Protein AF-A0A526Z6T3-F1 (afdb_monomer_lite)

Structure (mmCIF, N/CA/C/O backbone):
data_AF-A0A526Z6T3-F1
#
_entry.id   AF-A0A526Z6T3-F1
#
loop_
_atom_site.group_PDB
_atom_site.id
_atom_site.type_symbol
_atom_site.label_atom_id
_atom_site.label_alt_id
_atom_site.label_comp_id
_atom_site.label_asym_id
_atom_site.label_entity_id
_atom_site.label_seq_id
_atom_site.pdbx_PDB_ins_code
_atom_site.Cartn_x
_atom_site.Cartn_y
_atom_site.Cartn_z
_atom_site.occupancy
_atom_site.B_iso_or_equiv
_atom_site.auth_seq_id
_atom_site.auth_comp_id
_atom_site.auth_asym_id
_atom_site.auth_atom_id
_atom_site.pdbx_PDB_model_num
ATOM 1 N N . MET A 1 1 ? 12.637 -10.320 -24.635 1.00 47.38 1 MET A N 1
ATOM 2 C CA . MET A 1 1 ? 12.092 -9.043 -24.135 1.00 47.38 1 MET A CA 1
ATOM 3 C C . MET A 1 1 ? 12.499 -8.891 -22.677 1.00 47.38 1 MET A C 1
ATOM 5 O O . MET A 1 1 ? 11.851 -9.459 -21.812 1.00 47.38 1 MET A O 1
ATOM 9 N N . MET A 1 2 ? 13.615 -8.221 -22.394 1.00 49.81 2 MET A N 1
ATOM 10 C CA . MET A 1 2 ? 13.857 -7.697 -21.046 1.00 49.81 2 MET A CA 1
ATOM 11 C C . MET A 1 2 ? 13.187 -6.326 -21.029 1.00 49.81 2 MET A C 1
ATOM 13 O O . MET A 1 2 ? 13.690 -5.406 -21.668 1.00 49.81 2 MET A O 1
ATOM 17 N N . GLY A 1 3 ? 12.005 -6.229 -20.414 1.00 59.72 3 GLY A N 1
ATOM 18 C CA . GLY A 1 3 ? 11.367 -4.936 -20.178 1.00 59.72 3 GLY A CA 1
ATOM 19 C C . GLY A 1 3 ? 12.306 -4.066 -19.347 1.00 59.72 3 GLY A C 1
ATOM 20 O O . GLY A 1 3 ? 12.952 -4.576 -18.429 1.00 59.72 3 GLY A O 1
ATOM 21 N N . ASP A 1 4 ? 12.423 -2.788 -19.702 1.00 76.88 4 ASP A N 1
ATOM 22 C CA . ASP A 1 4 ? 13.330 -1.866 -19.024 1.00 76.88 4 ASP A CA 1
ATOM 23 C C . ASP A 1 4 ? 13.000 -1.840 -17.516 1.00 76.88 4 ASP A C 1
ATOM 25 O O . ASP A 1 4 ? 11.866 -1.508 -17.140 1.00 76.88 4 ASP A O 1
ATOM 29 N N . PRO A 1 5 ? 13.948 -2.202 -16.628 1.00 78.88 5 PRO A N 1
ATOM 30 C CA . PRO A 1 5 ? 13.718 -2.179 -15.187 1.00 78.88 5 PRO A CA 1
ATOM 31 C C . PRO A 1 5 ? 13.276 -0.795 -14.688 1.00 78.88 5 PRO A C 1
ATOM 33 O O . PRO A 1 5 ? 12.565 -0.722 -13.684 1.00 78.88 5 PRO A O 1
ATOM 36 N N . ALA A 1 6 ? 13.612 0.293 -15.390 1.00 84.06 6 ALA A N 1
ATOM 37 C CA . ALA A 1 6 ? 13.140 1.635 -15.065 1.00 84.06 6 ALA A CA 1
ATOM 38 C C . ALA A 1 6 ? 11.615 1.775 -15.206 1.00 84.06 6 ALA A C 1
ATOM 40 O O . ALA A 1 6 ? 10.975 2.364 -14.334 1.00 84.06 6 ALA A O 1
ATOM 41 N N . ILE A 1 7 ? 11.012 1.188 -16.245 1.00 83.94 7 ILE A N 1
ATOM 42 C CA . ILE A 1 7 ? 9.554 1.213 -16.470 1.00 83.94 7 ILE A CA 1
ATOM 43 C C . ILE A 1 7 ? 8.835 0.460 -15.350 1.00 83.94 7 ILE A C 1
ATOM 45 O O . ILE A 1 7 ? 7.829 0.930 -14.817 1.00 83.94 7 ILE A O 1
ATOM 49 N N . MET A 1 8 ? 9.385 -0.686 -14.946 1.00 84.56 8 MET A N 1
ATOM 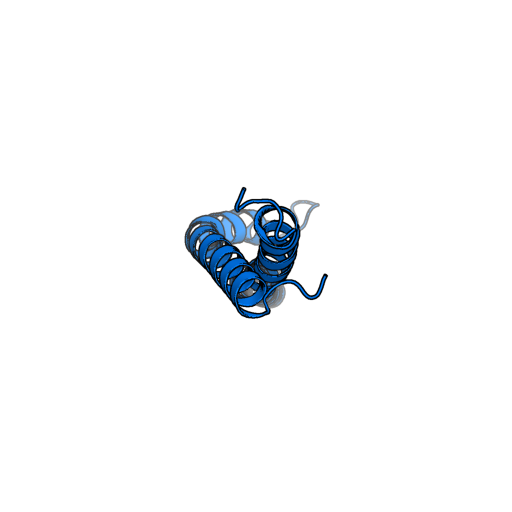50 C CA . MET A 1 8 ? 8.856 -1.469 -13.833 1.00 84.56 8 MET A CA 1
ATOM 51 C C . MET A 1 8 ? 8.906 -0.682 -12.517 1.00 84.56 8 MET A C 1
ATOM 53 O O . MET A 1 8 ? 7.914 -0.640 -11.789 1.00 84.56 8 MET A O 1
ATOM 57 N N . VAL A 1 9 ? 10.037 -0.030 -12.220 1.00 89.69 9 VAL A N 1
ATOM 58 C CA . VAL A 1 9 ? 10.209 0.779 -11.002 1.00 89.69 9 VAL A CA 1
ATOM 59 C C . VAL A 1 9 ? 9.281 1.993 -11.006 1.00 89.69 9 VAL A C 1
ATOM 61 O O . VAL A 1 9 ? 8.671 2.289 -9.979 1.00 89.69 9 VAL A O 1
ATOM 64 N N . LEU A 1 10 ? 9.115 2.666 -12.147 1.00 89.88 10 LEU A N 1
ATOM 65 C CA . LEU A 1 10 ? 8.190 3.793 -12.289 1.00 89.88 10 LEU A CA 1
ATOM 66 C C . LEU A 1 10 ? 6.736 3.363 -12.088 1.00 89.88 10 LEU A C 1
ATOM 68 O O . LEU A 1 10 ? 6.012 4.005 -11.327 1.00 89.88 10 LEU A O 1
ATOM 72 N N . GLY A 1 11 ? 6.322 2.253 -12.705 1.00 90.50 11 GLY A N 1
ATOM 73 C CA . GLY A 1 11 ? 4.999 1.669 -12.492 1.00 90.50 11 GLY A CA 1
ATOM 74 C C . GLY A 1 11 ? 4.761 1.293 -11.032 1.00 90.50 11 GLY A C 1
ATOM 75 O O . GLY A 1 11 ? 3.704 1.598 -10.474 1.00 90.50 11 GLY A O 1
ATOM 76 N N . ALA A 1 12 ? 5.769 0.697 -10.389 1.00 91.31 12 ALA A N 1
ATOM 77 C CA . ALA A 1 12 ? 5.713 0.343 -8.978 1.00 91.31 12 ALA A CA 1
ATOM 78 C C . ALA A 1 12 ? 5.552 1.566 -8.074 1.00 91.31 12 ALA A C 1
ATOM 80 O O . ALA A 1 12 ? 4.674 1.600 -7.210 1.00 91.31 12 ALA A O 1
ATOM 81 N N . ALA A 1 13 ? 6.378 2.588 -8.295 1.00 93.44 13 ALA A N 1
ATOM 82 C CA . ALA A 1 13 ? 6.342 3.824 -7.532 1.00 93.44 13 ALA A CA 1
ATOM 83 C C . ALA A 1 13 ? 5.005 4.552 -7.715 1.00 93.44 13 ALA A C 1
ATOM 85 O O . ALA A 1 13 ? 4.398 4.958 -6.726 1.00 93.44 13 ALA A O 1
ATOM 86 N N . ALA A 1 14 ? 4.512 4.661 -8.952 1.00 91.81 14 ALA A N 1
ATOM 87 C CA . ALA A 1 14 ? 3.239 5.306 -9.257 1.00 91.81 14 ALA A CA 1
ATOM 88 C C . ALA A 1 14 ? 2.056 4.575 -8.601 1.00 91.81 14 ALA A C 1
ATOM 90 O O . ALA A 1 14 ? 1.240 5.209 -7.928 1.00 91.81 14 ALA A O 1
ATOM 91 N N . GLY A 1 15 ? 1.992 3.245 -8.729 1.00 92.38 15 GLY A N 1
ATOM 92 C CA . GLY A 1 15 ? 0.946 2.432 -8.103 1.00 92.38 15 GLY A CA 1
ATOM 93 C C . GLY A 1 15 ? 0.946 2.546 -6.577 1.00 92.38 15 GLY A C 1
ATOM 94 O O . GLY A 1 15 ? -0.111 2.729 -5.967 1.00 92.38 15 GLY A O 1
ATOM 95 N N . ALA A 1 16 ? 2.129 2.517 -5.959 1.00 93.56 16 ALA A N 1
ATOM 96 C CA . ALA A 1 16 ? 2.272 2.679 -4.516 1.00 93.56 16 ALA A CA 1
ATOM 97 C C . ALA A 1 16 ? 1.877 4.087 -4.045 1.00 93.56 16 ALA A C 1
ATOM 99 O O . ALA A 1 16 ? 1.161 4.217 -3.051 1.00 93.56 16 ALA A O 1
ATOM 100 N N . LEU A 1 17 ? 2.287 5.135 -4.768 1.00 94.19 17 LEU A N 1
ATOM 101 C CA . LEU A 1 17 ? 1.959 6.531 -4.457 1.00 94.19 17 LEU A CA 1
ATOM 102 C C . LEU A 1 17 ? 0.456 6.795 -4.510 1.00 94.19 17 LEU A C 1
ATOM 104 O O . LEU A 1 17 ? -0.099 7.361 -3.568 1.00 94.19 17 LEU A O 1
ATOM 108 N N . VAL A 1 18 ? -0.213 6.359 -5.579 1.00 93.75 18 VAL A N 1
ATOM 109 C CA . VAL A 1 18 ? -1.665 6.536 -5.729 1.00 93.75 18 VAL A CA 1
ATOM 110 C C . VAL A 1 18 ? -2.406 5.832 -4.596 1.00 93.75 18 VAL A C 1
ATOM 112 O O . VAL A 1 18 ? -3.259 6.431 -3.941 1.00 93.75 18 VAL A O 1
ATOM 115 N N . ALA A 1 19 ? -2.052 4.579 -4.313 1.00 91.31 19 ALA A N 1
ATOM 116 C CA . ALA A 1 19 ? -2.683 3.818 -3.245 1.00 91.31 19 ALA A CA 1
ATOM 117 C C . ALA A 1 19 ? -2.403 4.399 -1.858 1.00 91.31 19 ALA A C 1
ATOM 119 O O . ALA A 1 19 ? -3.291 4.389 -1.007 1.00 91.31 19 ALA A O 1
ATOM 120 N N . TRP A 1 20 ? -1.212 4.947 -1.625 1.00 91.62 20 TRP A N 1
ATOM 121 C CA . TRP A 1 20 ? -0.882 5.626 -0.376 1.00 91.62 20 TRP A CA 1
ATOM 122 C C . TRP A 1 20 ? -1.725 6.890 -0.174 1.00 91.62 20 TRP A C 1
ATOM 124 O O . TRP A 1 20 ? -2.332 7.053 0.886 1.00 91.62 20 TRP A O 1
ATOM 134 N N . LEU A 1 21 ? -1.856 7.729 -1.206 1.00 92.38 21 LEU A N 1
ATOM 135 C CA . LEU A 1 21 ? -2.702 8.927 -1.168 1.00 92.38 21 LEU A CA 1
ATOM 136 C C . LEU A 1 21 ? -4.179 8.583 -0.925 1.00 92.38 21 LEU A C 1
ATOM 138 O O . LEU A 1 21 ? -4.818 9.172 -0.052 1.00 92.38 21 LEU A O 1
ATOM 142 N N . MET A 1 22 ? -4.707 7.588 -1.639 1.00 90.38 22 MET A N 1
ATOM 143 C CA . MET A 1 22 ? -6.086 7.114 -1.452 1.00 90.38 22 MET A CA 1
ATOM 144 C C . MET A 1 22 ? -6.292 6.477 -0.075 1.00 90.38 22 MET A C 1
ATOM 146 O O . MET A 1 22 ? -7.362 6.580 0.521 1.00 90.38 22 MET A O 1
ATOM 150 N N . SER A 1 23 ? -5.260 5.838 0.470 1.00 89.62 23 SER A N 1
ATOM 151 C CA . SER A 1 23 ? -5.328 5.249 1.802 1.00 89.62 23 SER A CA 1
ATOM 152 C C . SER A 1 23 ? -5.380 6.308 2.895 1.00 89.62 23 SER A C 1
ATOM 154 O O . SER A 1 23 ? -6.105 6.118 3.866 1.00 89.62 23 SER A O 1
ATOM 156 N N . ILE A 1 24 ? -4.690 7.441 2.735 1.00 88.12 24 ILE A N 1
ATOM 157 C CA . ILE A 1 24 ? -4.773 8.563 3.683 1.00 88.12 24 ILE A CA 1
ATOM 158 C C . ILE A 1 24 ? -6.205 9.109 3.767 1.00 88.12 24 ILE A C 1
ATOM 160 O O . ILE A 1 24 ? -6.686 9.381 4.868 1.00 88.12 24 ILE A O 1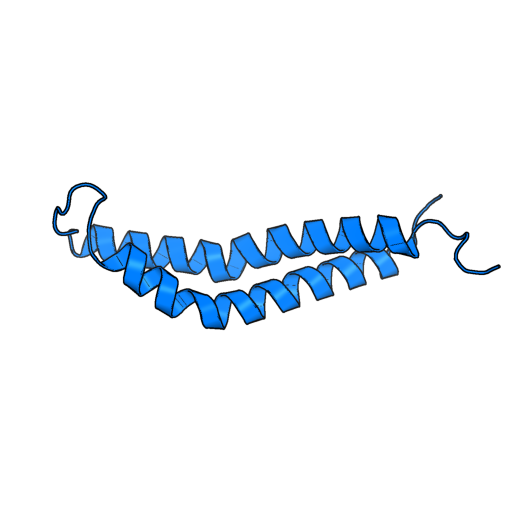
ATOM 164 N N . SER A 1 25 ? -6.905 9.230 2.637 1.00 87.38 25 SER A N 1
ATOM 165 C CA . SER A 1 25 ? -8.285 9.734 2.611 1.00 87.38 25 SER A CA 1
ATOM 166 C C . SER A 1 25 ? -9.319 8.691 3.049 1.00 87.38 25 SER A C 1
ATOM 168 O O . SER A 1 25 ? -10.310 9.046 3.687 1.00 87.38 25 SER A O 1
ATOM 170 N N . ALA A 1 26 ? -9.095 7.405 2.762 1.00 85.75 26 ALA A N 1
ATOM 171 C CA . ALA A 1 26 ? -10.021 6.326 3.114 1.00 85.75 26 ALA A CA 1
ATOM 172 C C . ALA A 1 26 ? -9.864 5.814 4.558 1.00 85.75 26 ALA A C 1
ATOM 174 O O . ALA A 1 26 ? -10.820 5.276 5.126 1.00 85.75 26 ALA A O 1
ATOM 175 N N . LEU A 1 27 ? -8.685 5.978 5.168 1.00 87.81 27 LEU A N 1
ATOM 176 C CA . LEU A 1 27 ? -8.375 5.466 6.506 1.00 87.81 27 LEU A CA 1
ATOM 177 C C . LEU A 1 27 ? -9.336 5.963 7.606 1.00 87.81 27 LEU A C 1
ATOM 179 O O . LEU A 1 27 ? -9.779 5.123 8.390 1.00 87.81 27 LEU A O 1
ATOM 183 N N . PRO A 1 28 ? -9.714 7.256 7.696 1.00 83.31 28 PRO A N 1
ATOM 184 C CA . PRO A 1 28 ? -10.654 7.725 8.717 1.00 83.31 28 PRO A CA 1
ATOM 185 C C . PRO A 1 28 ? -12.011 7.025 8.605 1.00 83.31 28 PRO A C 1
ATOM 187 O O . PRO A 1 28 ? -12.573 6.573 9.603 1.00 83.31 28 PRO A O 1
ATOM 190 N N . THR A 1 29 ? -12.507 6.875 7.376 1.00 85.12 29 THR A N 1
ATOM 191 C CA . THR A 1 29 ? -13.776 6.205 7.081 1.00 85.12 29 THR A CA 1
ATOM 192 C C . THR A 1 29 ? -13.704 4.716 7.421 1.00 85.12 29 THR A C 1
ATOM 194 O O . THR A 1 29 ? -14.625 4.179 8.038 1.00 85.12 29 THR A O 1
ATOM 197 N N . ALA A 1 30 ? -12.593 4.053 7.087 1.00 82.94 30 ALA A N 1
ATOM 198 C CA . ALA A 1 30 ? -12.360 2.654 7.433 1.00 82.94 30 ALA A CA 1
ATOM 199 C C . ALA A 1 30 ? -12.314 2.454 8.956 1.00 82.94 30 ALA A C 1
ATOM 201 O O . ALA A 1 30 ? -13.008 1.587 9.481 1.00 82.94 30 ALA A O 1
ATOM 202 N N . LEU A 1 31 ? -11.574 3.289 9.689 1.00 83.88 31 LEU A N 1
ATOM 203 C CA . LEU A 1 31 ? -11.523 3.231 11.153 1.00 83.88 31 LEU A CA 1
ATOM 204 C C . LEU A 1 31 ? -12.897 3.497 11.781 1.00 83.88 31 LEU A C 1
ATOM 206 O O . LEU A 1 31 ? -13.257 2.839 12.753 1.00 83.88 31 LEU A O 1
ATOM 210 N N . HIS A 1 32 ? -13.700 4.395 11.207 1.00 82.44 32 HIS A N 1
ATOM 211 C CA . HIS A 1 32 ? -15.060 4.642 11.683 1.00 82.44 32 HIS A CA 1
ATOM 212 C C . HIS A 1 32 ? -15.987 3.433 11.475 1.00 82.44 32 HIS A C 1
ATOM 214 O O . HIS A 1 32 ? -16.737 3.066 12.384 1.00 82.44 32 HIS A O 1
ATOM 220 N N . MET A 1 33 ? -15.919 2.781 10.310 1.00 78.38 33 MET A N 1
ATOM 221 C CA . MET A 1 33 ? -16.720 1.587 10.018 1.00 78.38 33 MET A CA 1
ATOM 222 C C . MET A 1 33 ? -16.264 0.369 10.834 1.00 78.38 33 MET A C 1
ATOM 224 O O . MET A 1 33 ? -17.089 -0.330 11.422 1.00 78.38 33 MET A O 1
ATOM 228 N N . PHE A 1 34 ? -14.955 0.130 10.925 1.00 72.62 34 PHE A N 1
ATOM 229 C CA . PHE A 1 34 ? -14.389 -1.012 11.648 1.00 72.62 34 PHE A CA 1
ATOM 230 C C . PHE A 1 34 ? -14.264 -0.776 13.164 1.00 72.62 34 PHE A C 1
ATOM 232 O O . PHE A 1 34 ? -14.083 -1.727 13.918 1.00 72.62 34 PHE A O 1
ATOM 239 N N . GLY A 1 35 ? -14.388 0.454 13.657 1.00 67.75 35 GLY A N 1
ATOM 240 C CA . GLY A 1 35 ? -14.285 0.765 15.086 1.00 67.75 35 GLY A CA 1
ATOM 241 C C . GLY A 1 35 ? -15.591 0.620 15.875 1.00 67.75 35 GLY A C 1
ATOM 242 O O . GLY A 1 35 ? -15.562 0.727 17.100 1.00 67.75 35 GLY A O 1
ATOM 243 N N . ARG A 1 36 ? -16.735 0.414 15.203 1.00 65.06 36 ARG A N 1
ATOM 244 C CA . ARG A 1 36 ? -18.068 0.541 15.822 1.00 65.06 36 ARG A CA 1
ATOM 245 C C . ARG A 1 36 ? -18.617 -0.720 16.489 1.00 65.06 36 ARG A C 1
ATOM 247 O O . ARG A 1 36 ? -19.252 -0.600 17.530 1.00 65.06 36 ARG A O 1
ATOM 254 N N . SER A 1 37 ? -18.391 -1.906 15.934 1.00 59.97 37 SER A N 1
ATOM 255 C CA . SER A 1 37 ? -18.882 -3.155 16.531 1.00 59.97 37 SER A CA 1
ATOM 256 C C . SER A 1 37 ? -18.189 -4.385 15.942 1.00 59.97 37 SER A C 1
ATOM 258 O O . SER A 1 37 ? -17.676 -4.374 14.814 1.00 59.97 37 SER A O 1
ATOM 260 N N . LYS A 1 38 ? -18.175 -5.483 16.710 1.00 62.72 38 LYS A N 1
ATOM 261 C CA . LYS A 1 38 ? -18.008 -6.824 16.125 1.00 62.72 38 LYS A CA 1
ATOM 262 C C . LYS A 1 38 ? -19.200 -7.096 15.198 1.00 62.72 38 LYS A C 1
ATOM 264 O O . LYS A 1 38 ? -20.274 -6.548 15.427 1.00 62.72 38 LYS A O 1
ATOM 269 N N . GLY A 1 39 ? -19.046 -7.969 14.198 1.00 62.75 39 GLY A N 1
ATOM 270 C CA . GLY A 1 39 ? -20.080 -8.296 13.190 1.00 62.75 39 GLY A CA 1
ATOM 271 C C . GLY A 1 39 ? -21.432 -8.816 13.723 1.00 62.75 39 GLY A C 1
ATOM 272 O O . GLY A 1 39 ? -22.297 -9.154 12.930 1.00 62.75 39 GLY A O 1
ATOM 273 N N . LEU A 1 40 ? -21.617 -8.857 15.047 1.00 64.94 40 LEU A N 1
ATOM 274 C CA . LEU A 1 40 ? -22.827 -9.232 15.784 1.00 64.94 40 LEU A CA 1
ATOM 275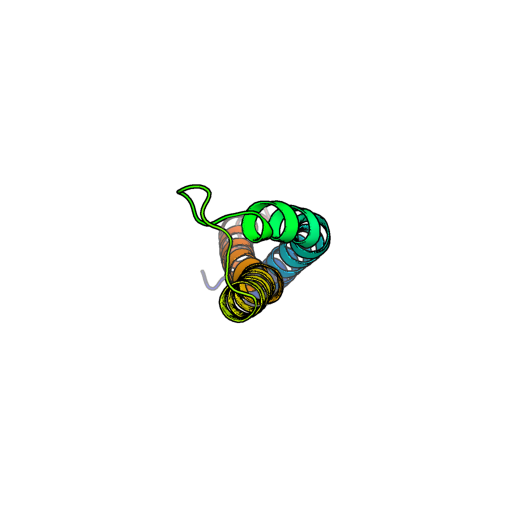 C C . LEU A 1 40 ? -23.358 -8.101 16.696 1.00 64.94 40 LEU A C 1
ATOM 277 O O . LEU A 1 40 ? -24.162 -8.355 17.584 1.00 64.94 40 LEU A O 1
ATOM 281 N N . GLY A 1 41 ? -22.880 -6.859 16.543 1.00 65.69 41 GLY A N 1
ATOM 282 C CA . GLY A 1 41 ? -23.306 -5.722 17.375 1.00 65.69 41 GLY A CA 1
ATOM 283 C C . GLY A 1 41 ? -22.699 -5.689 18.783 1.00 65.69 41 GLY A C 1
ATOM 284 O O . GLY A 1 41 ? -23.017 -4.797 19.563 1.00 65.69 41 GLY A O 1
ATOM 285 N N . LEU A 1 42 ? -21.801 -6.625 19.112 1.00 70.31 42 LEU A N 1
ATOM 286 C CA . LEU A 1 42 ? -21.120 -6.645 20.405 1.00 70.31 42 LEU A CA 1
ATOM 287 C C . LEU A 1 42 ? -20.124 -5.476 20.517 1.00 70.31 42 LEU A C 1
ATOM 289 O O . LEU A 1 42 ? -19.362 -5.240 19.563 1.00 70.31 42 LEU A O 1
ATOM 293 N N . PRO A 1 43 ? -20.095 -4.774 21.667 1.00 68.12 43 PRO A N 1
ATOM 294 C CA . PRO A 1 43 ? -19.092 -3.754 21.929 1.00 68.12 43 PRO A CA 1
ATOM 295 C C . PRO A 1 43 ? -17.701 -4.398 21.951 1.00 68.12 43 PRO A C 1
ATOM 297 O O . PRO A 1 43 ? -17.504 -5.477 22.510 1.00 68.12 43 PRO A O 1
ATOM 300 N N . LEU A 1 44 ? -16.739 -3.748 21.298 1.00 72.56 44 LEU A N 1
ATOM 301 C CA . LEU A 1 44 ? -15.332 -4.149 21.336 1.00 72.56 44 LEU A CA 1
ATOM 302 C C . LEU A 1 44 ? -14.734 -3.757 22.688 1.00 72.56 44 LEU A C 1
ATOM 304 O O . LEU A 1 44 ? -15.007 -2.659 23.183 1.00 72.56 44 LEU A O 1
ATOM 308 N N . SER A 1 45 ? -13.888 -4.617 23.259 1.00 81.25 45 SER A N 1
ATOM 309 C CA . SER A 1 45 ? -13.051 -4.182 24.379 1.00 81.25 45 SER A CA 1
ATOM 310 C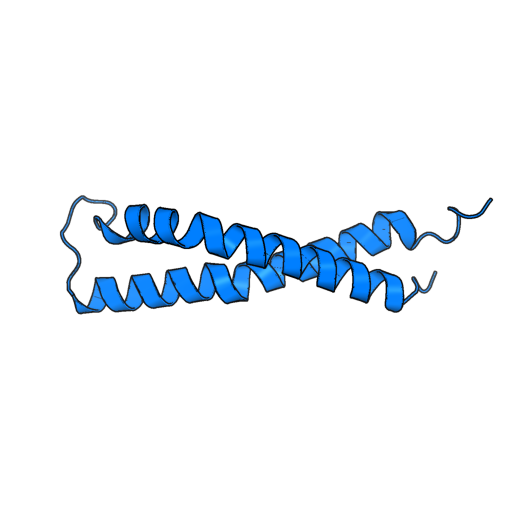 C . SER A 1 45 ? -12.081 -3.087 23.909 1.00 81.25 45 SER A C 1
ATOM 312 O O . SER A 1 45 ? -11.791 -2.956 22.716 1.00 81.25 45 SER A O 1
ATOM 314 N N . VAL A 1 46 ? -11.569 -2.281 24.843 1.00 80.25 46 VAL A N 1
ATOM 315 C CA . VAL A 1 46 ? -10.604 -1.211 24.526 1.00 80.25 46 VAL A CA 1
ATOM 316 C C . VAL A 1 46 ? -9.355 -1.783 23.843 1.00 80.25 46 VAL A C 1
ATOM 318 O O . VAL A 1 46 ? -8.878 -1.221 22.859 1.00 80.25 46 VAL A O 1
ATOM 321 N N . GLU A 1 47 ? -8.884 -2.940 24.309 1.00 83.94 47 GLU A N 1
ATOM 322 C CA . GLU A 1 47 ? -7.733 -3.649 23.746 1.00 83.94 47 GLU A CA 1
ATOM 323 C C . GLU A 1 47 ? -8.006 -4.148 22.321 1.00 83.94 47 GLU A C 1
ATOM 325 O O . GLU A 1 47 ? -7.209 -3.920 21.410 1.00 83.94 47 GLU A O 1
ATOM 330 N N . GLU A 1 48 ? -9.174 -4.752 22.087 1.00 82.44 48 GLU A N 1
ATOM 331 C CA . GLU A 1 48 ? -9.574 -5.215 20.756 1.00 82.44 48 GLU A CA 1
ATOM 332 C C . GLU A 1 48 ? -9.719 -4.054 19.775 1.00 82.44 48 GLU A C 1
ATOM 334 O O . GLU A 1 48 ? -9.327 -4.168 18.611 1.00 82.44 48 GLU A O 1
ATOM 339 N N . LYS A 1 49 ? -10.251 -2.920 20.239 1.00 80.44 49 LYS A N 1
ATOM 340 C CA . LYS A 1 49 ? -10.368 -1.706 19.435 1.00 80.44 49 LYS A CA 1
ATOM 341 C C . LYS A 1 49 ? -8.989 -1.180 19.042 1.00 80.44 49 LYS A C 1
ATOM 343 O O . LYS A 1 49 ? -8.753 -0.947 17.860 1.00 80.44 49 LYS A O 1
ATOM 348 N N . GLN A 1 50 ? -8.063 -1.075 19.993 1.00 83.62 50 GLN A N 1
ATOM 349 C CA . GLN A 1 50 ? -6.706 -0.590 19.740 1.00 83.62 50 GLN A CA 1
ATOM 350 C C . GLN A 1 50 ? -5.924 -1.526 18.802 1.00 83.62 50 GLN A C 1
ATOM 352 O O . GLN A 1 50 ? -5.253 -1.061 17.875 1.00 83.62 50 GLN A O 1
ATOM 357 N N . MET A 1 51 ? -6.065 -2.845 18.974 1.00 86.00 51 MET A N 1
ATOM 358 C CA . MET A 1 51 ? -5.468 -3.830 18.068 1.00 86.00 51 MET A CA 1
ATOM 359 C C . MET A 1 51 ? -6.047 -3.711 16.653 1.00 86.00 51 MET A C 1
ATOM 361 O O . MET A 1 51 ? -5.300 -3.722 15.671 1.00 86.00 51 MET A O 1
ATOM 365 N N . ARG A 1 52 ? -7.368 -3.542 16.529 1.00 83.56 52 ARG A N 1
ATOM 366 C CA . ARG A 1 52 ? -8.047 -3.414 15.233 1.00 83.56 52 ARG A CA 1
ATOM 367 C C . ARG A 1 52 ? -7.678 -2.118 14.520 1.00 83.56 52 ARG A C 1
ATOM 369 O O . ARG A 1 52 ? -7.409 -2.153 13.323 1.00 83.56 52 ARG A O 1
ATOM 376 N N . GLU A 1 53 ? -7.602 -1.000 15.236 1.00 86.44 53 GLU A N 1
ATOM 377 C CA . GLU A 1 53 ? -7.140 0.276 14.684 1.00 86.44 53 GLU A CA 1
ATOM 378 C C . GLU A 1 53 ? -5.694 0.174 14.185 1.00 86.44 53 GLU A C 1
ATOM 380 O O . GLU A 1 53 ? -5.402 0.610 13.070 1.00 86.44 53 GLU A O 1
ATOM 385 N N . HIS A 1 54 ? -4.800 -0.467 14.947 1.00 87.94 54 HIS A N 1
ATOM 386 C CA . HIS A 1 54 ? -3.419 -0.691 14.512 1.00 87.94 54 HIS A CA 1
ATOM 387 C C . HIS A 1 54 ? -3.348 -1.538 13.234 1.00 87.94 54 HIS A C 1
ATOM 389 O O . HIS A 1 54 ? -2.581 -1.230 12.316 1.00 87.94 54 HIS A O 1
ATOM 395 N N . LEU A 1 55 ? -4.169 -2.586 13.156 1.00 87.25 55 LEU A N 1
ATOM 396 C CA . LEU A 1 55 ? -4.188 -3.516 12.031 1.00 87.25 55 LEU A CA 1
ATOM 397 C C . LEU A 1 55 ? -4.771 -2.868 10.769 1.00 87.25 55 LEU A C 1
ATOM 399 O O . LEU A 1 55 ? -4.165 -2.962 9.703 1.00 87.25 55 LEU A O 1
ATOM 403 N N . VAL A 1 56 ? -5.878 -2.128 10.896 1.00 87.56 56 VAL A N 1
ATOM 404 C CA . VAL A 1 56 ? -6.462 -1.333 9.801 1.00 87.56 56 VAL A CA 1
ATOM 405 C C . VAL A 1 56 ? -5.471 -0.270 9.331 1.00 87.56 56 VAL A C 1
ATOM 407 O O . VAL A 1 56 ? -5.263 -0.117 8.129 1.00 87.56 56 VAL A O 1
ATOM 410 N N . ARG A 1 57 ? -4.789 0.415 10.255 1.00 87.88 57 ARG A N 1
ATOM 411 C CA . ARG A 1 57 ? -3.775 1.411 9.898 1.00 87.88 57 ARG A CA 1
ATOM 412 C C . ARG A 1 57 ? -2.639 0.786 9.096 1.00 87.88 57 ARG A C 1
ATOM 414 O O . ARG A 1 57 ? -2.351 1.284 8.017 1.00 87.88 57 ARG A O 1
ATOM 421 N N . ARG A 1 58 ? -2.061 -0.334 9.550 1.00 88.62 58 ARG A N 1
ATOM 422 C CA . ARG A 1 58 ? -1.020 -1.060 8.793 1.00 88.62 58 ARG A CA 1
ATOM 423 C C . ARG A 1 58 ? -1.505 -1.531 7.425 1.00 88.62 58 ARG A C 1
ATOM 425 O O . ARG A 1 58 ? -0.753 -1.438 6.456 1.00 88.62 58 ARG A O 1
ATOM 432 N N . LEU A 1 59 ? -2.734 -2.034 7.342 1.00 89.12 59 LEU A N 1
ATOM 433 C CA . LEU A 1 59 ? -3.300 -2.515 6.086 1.00 89.12 59 LEU A CA 1
ATOM 434 C C . LEU A 1 59 ? -3.356 -1.385 5.049 1.00 89.12 59 LEU A C 1
ATOM 436 O O . LEU A 1 59 ? -2.877 -1.551 3.933 1.00 89.12 59 LEU A O 1
ATOM 440 N N . TYR A 1 60 ? -3.865 -0.220 5.442 1.00 86.88 60 TYR A N 1
ATOM 441 C CA . TYR A 1 60 ? -4.009 0.928 4.550 1.00 86.88 60 TYR A CA 1
ATOM 442 C C . TYR A 1 60 ? -2.684 1.665 4.298 1.00 86.88 60 TYR A C 1
ATOM 444 O O . TYR A 1 60 ? -2.440 2.110 3.186 1.00 86.88 60 TYR A O 1
ATOM 452 N N . THR A 1 61 ? -1.786 1.796 5.277 1.00 87.62 61 THR A N 1
ATOM 453 C CA . THR A 1 61 ? -0.550 2.581 5.082 1.00 87.62 61 THR A CA 1
ATOM 454 C C . THR A 1 61 ? 0.616 1.778 4.519 1.00 87.62 61 THR A C 1
ATOM 456 O O . THR A 1 61 ? 1.559 2.382 4.018 1.00 87.62 61 THR A O 1
ATOM 459 N N . VAL A 1 62 ? 0.594 0.447 4.633 1.00 88.38 62 VAL A N 1
ATOM 460 C CA . VAL A 1 62 ? 1.708 -0.416 4.207 1.00 88.38 62 VAL A CA 1
ATOM 461 C C . VAL A 1 62 ? 1.247 -1.434 3.177 1.00 88.38 62 VAL A C 1
ATOM 463 O O . VAL A 1 62 ? 1.776 -1.457 2.072 1.00 88.38 62 VAL A O 1
ATOM 466 N N . VAL A 1 63 ? 0.250 -2.257 3.507 1.00 90.00 63 VAL A N 1
ATOM 467 C CA . VAL A 1 63 ? -0.126 -3.396 2.653 1.00 90.00 63 VAL A CA 1
ATOM 468 C C . VAL A 1 63 ? -0.753 -2.929 1.339 1.00 90.00 63 VAL A C 1
ATOM 470 O O . VAL A 1 63 ? -0.330 -3.380 0.279 1.00 90.00 63 VAL A O 1
ATOM 473 N N . ALA A 1 64 ? -1.710 -2.001 1.385 1.00 89.75 64 ALA A N 1
ATOM 474 C CA . ALA A 1 64 ? -2.377 -1.489 0.191 1.00 89.75 64 ALA A CA 1
ATOM 475 C C . ALA A 1 64 ? -1.403 -0.792 -0.786 1.00 89.75 64 ALA A C 1
ATOM 477 O O . ALA A 1 64 ? -1.394 -1.173 -1.957 1.00 89.75 64 ALA A O 1
ATOM 478 N N . PRO A 1 65 ? -0.515 0.127 -0.349 1.00 89.81 65 PRO A N 1
ATOM 479 C CA . PRO A 1 65 ? 0.521 0.691 -1.215 1.00 89.81 65 PRO A CA 1
ATOM 480 C C . PRO A 1 65 ? 1.443 -0.357 -1.830 1.00 89.81 65 PRO A C 1
ATOM 482 O O . PRO A 1 65 ? 1.785 -0.257 -3.003 1.00 89.81 65 PRO A O 1
ATOM 485 N N . LEU A 1 66 ? 1.822 -1.382 -1.068 1.00 91.56 66 LEU A N 1
ATOM 486 C CA . LEU A 1 66 ? 2.747 -2.412 -1.535 1.00 91.56 66 LEU A CA 1
ATOM 487 C C . LEU A 1 66 ? 2.099 -3.292 -2.614 1.00 91.56 66 LEU A C 1
ATOM 489 O O . LEU A 1 66 ? 2.688 -3.500 -3.673 1.00 91.56 66 LEU A O 1
ATOM 493 N N . VAL A 1 67 ? 0.856 -3.731 -2.396 1.00 91.62 67 VAL A N 1
ATOM 494 C CA . VAL A 1 67 ? 0.085 -4.506 -3.384 1.00 91.62 67 VAL A CA 1
ATOM 495 C C . VAL A 1 67 ? -0.179 -3.682 -4.645 1.00 91.62 67 VAL A C 1
ATOM 497 O O . VAL A 1 67 ? 0.036 -4.170 -5.755 1.00 91.62 67 VAL A O 1
ATOM 500 N N . CYS A 1 68 ? -0.598 -2.423 -4.499 1.00 92.56 68 CYS A N 1
ATOM 501 C CA . CYS A 1 68 ? -0.832 -1.543 -5.641 1.00 92.56 68 CYS A CA 1
ATOM 502 C C . CYS A 1 68 ? 0.458 -1.171 -6.376 1.00 92.56 68 CYS A C 1
ATOM 504 O O . CYS A 1 68 ? 0.422 -1.010 -7.592 1.00 92.56 68 CYS A O 1
ATOM 506 N N . GLY A 1 69 ? 1.593 -1.084 -5.682 1.00 90.38 69 GLY A N 1
ATOM 507 C CA . GLY A 1 69 ? 2.899 -0.942 -6.314 1.00 90.38 69 GLY A CA 1
ATOM 508 C C . GLY A 1 69 ? 3.226 -2.148 -7.191 1.00 90.38 69 GLY A C 1
ATOM 509 O O . GLY A 1 69 ? 3.516 -1.989 -8.370 1.00 90.38 69 GLY A O 1
ATOM 510 N N . VAL A 1 70 ? 3.076 -3.373 -6.680 1.00 91.75 70 VAL A N 1
ATOM 511 C CA . VAL A 1 70 ? 3.277 -4.583 -7.500 1.00 91.75 70 VAL A CA 1
ATOM 512 C C . VAL A 1 70 ? 2.338 -4.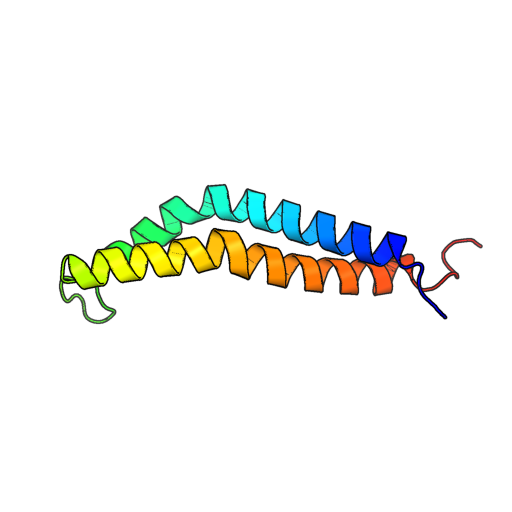594 -8.713 1.00 91.75 70 VAL A C 1
ATOM 514 O O . VAL A 1 70 ? 2.785 -4.833 -9.833 1.00 91.75 70 VAL A O 1
ATOM 517 N N . ALA A 1 71 ? 1.056 -4.273 -8.521 1.00 91.62 71 ALA A N 1
ATOM 518 C CA . ALA A 1 71 ? 0.093 -4.193 -9.618 1.00 91.62 71 ALA A CA 1
ATOM 519 C C . ALA A 1 71 ? 0.465 -3.113 -10.650 1.00 91.62 71 ALA A C 1
ATOM 521 O O . ALA A 1 71 ? 0.382 -3.358 -11.852 1.00 91.62 71 ALA A O 1
ATOM 522 N N . GLY A 1 72 ? 0.923 -1.944 -10.196 1.00 89.19 72 GLY A N 1
ATOM 523 C CA . GLY A 1 72 ? 1.395 -0.860 -11.055 1.00 89.19 72 GLY A CA 1
ATOM 524 C C . GLY A 1 72 ? 2.636 -1.244 -11.860 1.00 89.19 72 GLY A C 1
ATOM 525 O O . GLY A 1 72 ? 2.724 -0.916 -13.040 1.00 89.19 72 GLY A O 1
ATOM 526 N N . ALA A 1 73 ? 3.557 -2.003 -11.264 1.00 88.38 73 ALA A N 1
ATOM 527 C CA . ALA A 1 73 ? 4.732 -2.540 -11.948 1.00 88.38 73 ALA A CA 1
ATOM 528 C C . ALA A 1 73 ? 4.337 -3.498 -13.082 1.00 88.38 73 ALA A C 1
ATOM 530 O O . ALA A 1 73 ? 4.812 -3.361 -14.209 1.00 88.38 73 ALA A O 1
ATOM 531 N N . VAL A 1 74 ? 3.424 -4.434 -12.797 1.00 88.25 74 VAL A N 1
ATOM 532 C CA . VAL A 1 74 ? 2.891 -5.376 -13.794 1.00 88.25 74 VAL A CA 1
ATOM 533 C C . VAL A 1 74 ? 2.162 -4.624 -14.905 1.00 88.25 74 VAL A C 1
ATOM 535 O O . VAL A 1 74 ? 2.390 -4.897 -16.079 1.00 88.25 74 VAL A O 1
ATOM 538 N N . PHE A 1 75 ? 1.325 -3.646 -14.556 1.00 87.31 75 PHE A N 1
ATOM 539 C CA . PHE A 1 75 ? 0.591 -2.846 -15.533 1.00 87.31 75 PHE A CA 1
ATOM 540 C C . PHE A 1 75 ? 1.529 -2.045 -16.446 1.00 87.31 75 PHE A C 1
ATOM 542 O O . PHE A 1 75 ? 1.347 -2.041 -17.661 1.00 87.31 75 PHE A O 1
ATOM 549 N N . ALA A 1 76 ? 2.567 -1.420 -15.885 1.00 86.19 76 ALA A N 1
ATOM 550 C CA . ALA A 1 76 ? 3.558 -0.681 -16.659 1.00 86.19 76 ALA A CA 1
ATOM 551 C C . ALA A 1 76 ? 4.353 -1.592 -17.605 1.00 86.19 76 ALA A C 1
ATOM 553 O O . ALA A 1 76 ? 4.575 -1.227 -18.756 1.00 86.19 76 ALA A O 1
ATOM 554 N N . LEU A 1 77 ? 4.722 -2.797 -17.163 1.00 84.31 77 LEU A N 1
ATOM 555 C CA . LEU A 1 77 ? 5.368 -3.785 -18.029 1.00 84.31 77 LEU A CA 1
ATOM 556 C C . LEU A 1 77 ? 4.449 -4.257 -19.163 1.00 84.31 77 LEU A C 1
ATOM 558 O O . LEU A 1 77 ? 4.917 -4.424 -20.283 1.00 84.31 77 LEU A O 1
ATOM 562 N N . GLN A 1 78 ? 3.153 -4.434 -18.905 1.00 83.44 78 GLN A N 1
ATOM 563 C CA . GLN A 1 78 ? 2.201 -4.837 -19.945 1.00 83.44 78 GLN A CA 1
ATOM 564 C C . GLN A 1 78 ? 1.956 -3.728 -20.975 1.00 83.44 78 GLN A C 1
ATOM 566 O O . GLN A 1 78 ? 1.815 -4.017 -22.158 1.00 83.44 78 GLN A O 1
ATOM 571 N N . MET A 1 79 ? 1.908 -2.468 -20.536 1.00 81.94 79 MET A N 1
ATOM 572 C CA . MET A 1 79 ? 1.614 -1.331 -21.415 1.00 81.94 79 MET A CA 1
ATOM 573 C C . MET A 1 79 ? 2.841 -0.814 -22.166 1.00 81.94 79 MET A C 1
ATOM 575 O O . MET A 1 79 ? 2.714 -0.397 -23.309 1.00 81.94 79 MET A O 1
ATOM 579 N N . PHE A 1 80 ? 4.017 -0.831 -21.538 1.00 77.94 80 PHE A N 1
ATOM 580 C CA . PHE A 1 80 ? 5.223 -0.174 -22.058 1.00 77.94 80 PHE A CA 1
ATOM 581 C C . PHE A 1 80 ? 6.432 -1.115 -22.175 1.00 77.94 80 PHE A C 1
ATOM 583 O O . PHE A 1 80 ? 7.482 -0.712 -22.668 1.00 77.94 80 PHE A O 1
ATOM 590 N N . GLY A 1 81 ? 6.322 -2.360 -21.701 1.00 66.25 81 GLY A N 1
ATOM 591 C CA . GLY A 1 81 ? 7.409 -3.344 -21.721 1.00 66.25 81 GLY A CA 1
ATOM 592 C C . GLY A 1 81 ? 7.514 -4.151 -23.018 1.00 66.25 81 GLY A C 1
ATOM 593 O O . GLY A 1 81 ? 8.565 -4.749 -23.264 1.00 66.25 81 GLY A O 1
ATOM 594 N N . SER A 1 82 ? 6.486 -4.153 -23.876 1.00 61.75 82 SER A N 1
ATOM 595 C CA . SER A 1 82 ? 6.655 -4.561 -25.271 1.00 61.75 82 SER A CA 1
ATOM 596 C C . SER A 1 82 ? 7.289 -3.387 -26.018 1.00 61.75 82 SER A C 1
ATOM 598 O O . SER A 1 82 ? 6.647 -2.374 -26.274 1.00 61.75 82 SER A O 1
ATOM 600 N N . GLY A 1 83 ? 8.575 -3.487 -26.358 1.00 53.75 83 GLY A N 1
ATOM 601 C CA . GLY A 1 83 ? 9.314 -2.465 -27.117 1.00 53.75 83 GLY A CA 1
ATOM 602 C C . GLY A 1 83 ? 8.799 -2.191 -28.543 1.00 53.75 83 GLY A C 1
ATOM 603 O O . GLY A 1 83 ? 9.567 -1.735 -29.376 1.00 53.75 83 GLY A O 1
ATOM 604 N N . GLU A 1 84 ? 7.531 -2.489 -28.835 1.00 51.88 84 GLU A N 1
ATOM 605 C CA . GLU A 1 84 ? 6.832 -2.240 -30.100 1.00 51.88 84 GLU A CA 1
ATOM 606 C C . GLU A 1 84 ? 6.057 -0.911 -30.101 1.00 51.88 84 GLU A C 1
ATOM 608 O O . GLU A 1 84 ? 5.582 -0.488 -31.146 1.00 51.88 84 GLU A O 1
ATOM 613 N N . TRP A 1 85 ? 5.962 -0.202 -28.968 1.00 52.16 85 TRP A N 1
ATOM 614 C CA . TRP A 1 85 ? 5.310 1.119 -28.894 1.00 52.16 85 TRP A CA 1
ATOM 615 C C . TRP A 1 85 ? 6.125 2.270 -29.515 1.00 52.16 85 TRP A C 1
ATOM 617 O O . TRP A 1 85 ? 5.727 3.431 -29.426 1.00 52.16 85 TRP A O 1
ATOM 627 N N . VAL A 1 86 ? 7.261 1.962 -30.147 1.00 45.66 86 VAL A N 1
ATOM 628 C CA . VAL A 1 86 ? 8.103 2.915 -30.881 1.00 45.66 86 VAL A CA 1
ATOM 629 C C . VAL A 1 86 ? 8.285 2.418 -32.319 1.00 45.66 86 VAL A C 1
ATOM 631 O O . VAL A 1 86 ? 9.395 2.106 -32.742 1.00 45.66 86 VAL A O 1
ATOM 634 N N . HIS A 1 87 ? 7.181 2.314 -33.058 1.00 38.34 87 HIS A N 1
ATOM 635 C CA . HIS A 1 87 ? 7.178 2.331 -34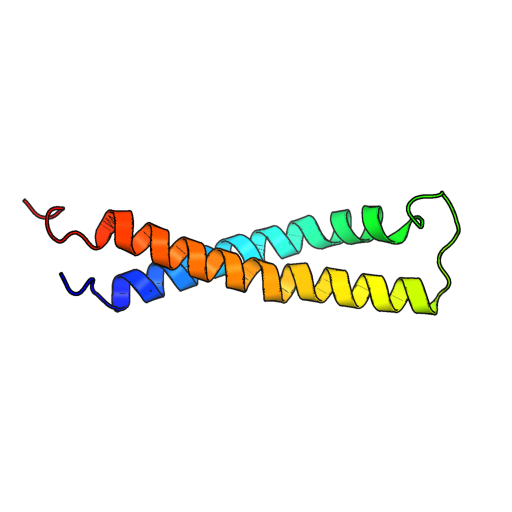.521 1.00 38.34 87 HIS A CA 1
ATOM 636 C C . HIS A 1 87 ? 5.971 3.100 -35.050 1.00 38.34 87 HIS A C 1
ATOM 638 O O . HIS A 1 87 ? 4.847 2.852 -34.560 1.00 38.34 87 HIS A O 1
#

Radius of gyration: 18.44 Å; chains: 1; bounding box: 37×19×59 Å

Secondary structure (DSSP, 8-state):
----HHHHHHHHHHHHHHHHHHHHHHHHHHHHHHTS--TTSPPPPHHHHHHHHHHHHHIIIIIHHHHHHHHHHHHHHHHHSSTTS--

Sequence (87 aa):
MMGDPAIMVLGAAAGALVAWLMSISALPTALHMFGRSKGLGLPLSVEEKQMREHLVRRLYTVVAPLVCGVAGAVFALQMFGSGEWVH

Foldseek 3Di:
DPFDVVLLQVLLQVQLVVLQVVLVVCLVVVLVVQQQADPVRHHDDPVRSVVSNVVSNCCSNPVRSNVRSNVRSVVSCVVPRPVPVPD

pLDDT: mean 80.62, std 13.03, range [38.34, 94.19]